Protein AF-A0A5D4I7R7-F1 (afdb_monomer_lite)

pLDDT: mean 93.32, std 7.96, range [60.97, 98.69]

Radius of gyration: 13.61 Å; chains: 1; bounding box: 26×28×43 Å

Secondary structure (DSSP, 8-state):
-----SS----SS-GGGGHHHHHHTT--TTTHHHHHHHHHHHTT-GGGHHHHHHHHHHHHHHHHHHHHHTT-SS--HHHHHHHHHHHT-

Foldseek 3Di:
DDDDDDPDPDDPDDPLLVLQVVCLVVHDLVCLVVSLVVSCVVVVNNVVSVVSLVNNVVNQVVQVVVVVVVPDPDGDPRSVSSNVVSVVD

Structure (mmCIF, N/CA/C/O backbone):
data_AF-A0A5D4I7R7-F1
#
_entry.id   AF-A0A5D4I7R7-F1
#
loop_
_atom_site.group_PDB
_atom_site.id
_atom_site.type_symbol
_atom_site.label_atom_id
_atom_site.label_alt_id
_atom_site.label_comp_id
_atom_site.label_asym_id
_atom_site.label_entity_id
_atom_site.label_seq_id
_atom_site.pdbx_PDB_ins_code
_atom_site.Cartn_x
_atom_site.Cartn_y
_atom_site.Cartn_z
_atom_site.occupancy
_atom_site.B_iso_or_equiv
_atom_site.auth_seq_id
_atom_site.auth_comp_id
_atom_site.auth_asym_id
_atom_site.auth_atom_id
_atom_site.pdbx_PDB_model_num
ATOM 1 N N . GLY A 1 1 ? -7.031 6.904 -28.158 1.00 74.50 1 GLY A N 1
ATOM 2 C CA . GLY A 1 1 ? -6.470 8.214 -27.786 1.00 74.50 1 GLY A CA 1
ATOM 3 C C . GLY A 1 1 ? -5.189 7.990 -27.016 1.00 74.50 1 GLY A C 1
ATOM 4 O O . GLY A 1 1 ? -4.965 6.867 -26.581 1.00 74.50 1 GLY A O 1
ATOM 5 N N . GLU A 1 2 ? -4.355 9.015 -26.891 1.00 89.12 2 GLU A N 1
ATOM 6 C CA . GLU A 1 2 ? -3.160 8.980 -26.042 1.00 89.12 2 GLU A CA 1
ATOM 7 C C . GLU A 1 2 ? -3.571 8.986 -24.560 1.00 89.12 2 GLU A C 1
ATOM 9 O O . GLU A 1 2 ? -4.503 9.697 -24.181 1.00 89.12 2 GLU A O 1
ATOM 14 N N . TRP A 1 3 ? -2.924 8.159 -23.738 1.00 84.25 3 TRP A N 1
ATOM 15 C CA . TRP A 1 3 ? -3.140 8.145 -22.291 1.00 84.25 3 TRP A CA 1
ATOM 16 C C . TRP A 1 3 ? -2.284 9.233 -21.645 1.00 84.25 3 TRP A C 1
ATOM 18 O O . TRP A 1 3 ? -1.072 9.261 -21.842 1.00 84.25 3 TRP A O 1
ATOM 28 N N . ILE A 1 4 ? -2.913 10.114 -20.866 1.00 87.44 4 ILE A N 1
ATOM 29 C CA . ILE A 1 4 ? -2.249 11.229 -20.183 1.00 87.44 4 ILE A CA 1
ATOM 30 C C . ILE A 1 4 ? -2.307 10.977 -18.678 1.00 87.44 4 ILE A C 1
ATOM 32 O O . ILE A 1 4 ? -3.383 10.747 -18.128 1.00 87.44 4 ILE A O 1
ATOM 36 N N . ALA A 1 5 ? -1.153 11.044 -18.012 1.00 82.62 5 ALA A N 1
ATOM 37 C CA . ALA A 1 5 ? -1.094 11.040 -16.557 1.00 82.62 5 ALA A CA 1
ATOM 38 C C . ALA A 1 5 ? -1.662 12.360 -16.019 1.00 82.62 5 ALA A C 1
ATOM 40 O O . ALA A 1 5 ? -1.186 13.440 -16.372 1.00 82.62 5 ALA A O 1
ATOM 41 N N . LEU A 1 6 ? -2.680 12.271 -15.167 1.00 82.81 6 LEU A N 1
ATOM 42 C CA . LEU A 1 6 ? -3.244 13.424 -14.477 1.00 82.81 6 LEU A CA 1
ATOM 43 C C . LEU A 1 6 ? -2.632 13.503 -13.083 1.00 82.81 6 LEU A C 1
ATOM 45 O O . LEU A 1 6 ? -2.570 12.495 -12.386 1.00 82.81 6 LEU A O 1
ATOM 49 N N . ASP A 1 7 ? -2.188 14.703 -12.706 1.00 81.44 7 ASP A N 1
ATOM 50 C CA . ASP A 1 7 ? -1.586 14.981 -11.398 1.00 81.44 7 ASP A CA 1
ATOM 51 C C . ASP A 1 7 ? -0.396 14.053 -11.057 1.00 81.44 7 ASP A C 1
ATOM 53 O O . ASP A 1 7 ? -0.407 13.359 -10.033 1.00 81.44 7 ASP A O 1
ATOM 57 N N . PRO A 1 8 ? 0.649 14.004 -11.916 1.00 73.12 8 PRO A N 1
ATOM 58 C CA . PRO A 1 8 ? 1.853 13.272 -11.572 1.00 73.12 8 PRO A CA 1
ATOM 59 C C . PRO A 1 8 ? 2.490 13.947 -10.357 1.00 73.12 8 PRO A C 1
ATOM 61 O O . PRO A 1 8 ? 2.924 15.099 -10.424 1.00 73.12 8 PRO A O 1
ATOM 64 N N . LYS A 1 9 ? 2.576 13.214 -9.248 1.00 67.50 9 LYS A N 1
ATOM 65 C CA . LYS A 1 9 ? 3.357 13.605 -8.074 1.00 67.50 9 LYS A CA 1
ATOM 66 C C . LYS A 1 9 ? 4.643 12.789 -8.066 1.00 67.50 9 LYS A C 1
ATOM 68 O O . LYS A 1 9 ? 4.701 11.785 -7.363 1.00 67.50 9 LYS A O 1
ATOM 73 N N . PRO A 1 10 ? 5.655 13.156 -8.877 1.00 60.97 10 PRO A N 1
ATOM 74 C CA . PRO A 1 10 ? 6.912 12.434 -8.883 1.00 60.97 10 PRO A CA 1
ATOM 75 C C . PRO A 1 10 ? 7.553 12.573 -7.506 1.00 60.97 10 PRO A C 1
ATOM 77 O O . PRO A 1 10 ? 8.066 13.630 -7.138 1.00 60.97 10 PRO A O 1
ATOM 80 N N . LEU A 1 11 ? 7.513 11.494 -6.735 1.00 66.38 11 LEU A N 1
ATOM 81 C CA . LEU A 1 11 ? 8.322 11.361 -5.544 1.00 66.38 11 LEU A CA 1
ATOM 82 C C . LEU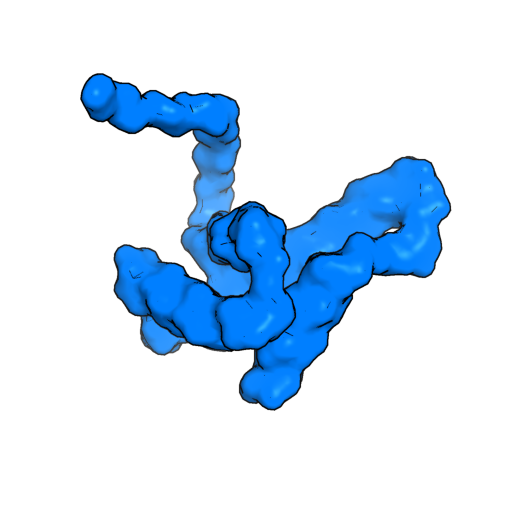 A 1 11 ? 9.695 10.853 -5.972 1.00 66.38 11 LEU A C 1
ATOM 84 O O . LEU A 1 11 ? 9.841 9.740 -6.473 1.00 66.38 11 LEU A O 1
ATOM 88 N N . ALA A 1 12 ? 10.726 11.670 -5.757 1.00 80.56 12 ALA A N 1
ATOM 89 C CA . ALA A 1 12 ? 12.071 11.132 -5.627 1.00 80.56 12 ALA A CA 1
ATOM 90 C C . ALA A 1 12 ? 12.067 10.250 -4.369 1.00 80.56 12 ALA A C 1
ATOM 92 O O . ALA A 1 12 ? 12.029 10.762 -3.251 1.00 80.56 12 ALA A O 1
ATOM 93 N N . GLY A 1 13 ? 12.011 8.933 -4.549 1.00 84.56 13 GLY A N 1
ATOM 94 C CA . GLY A 1 13 ? 11.768 8.014 -3.446 1.00 84.56 13 GLY A CA 1
ATOM 95 C C . GLY A 1 13 ? 11.797 6.552 -3.861 1.00 84.56 13 GLY A C 1
ATOM 96 O O . GLY A 1 13 ? 12.166 6.199 -4.980 1.00 84.56 1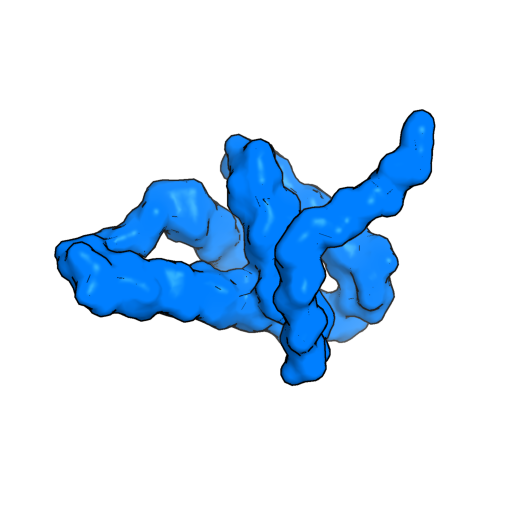3 GLY A O 1
ATOM 97 N N . ASP A 1 14 ? 11.439 5.698 -2.911 1.00 91.38 14 ASP A N 1
ATOM 98 C CA . ASP A 1 14 ? 11.380 4.262 -3.126 1.00 91.38 14 ASP A CA 1
ATOM 99 C C . ASP A 1 14 ? 10.187 3.884 -4.019 1.00 91.38 14 ASP A C 1
ATOM 101 O O . ASP A 1 14 ? 9.059 4.248 -3.677 1.00 91.38 14 ASP A O 1
ATOM 105 N N . PRO A 1 15 ? 10.377 3.118 -5.109 1.00 90.19 15 PRO A N 1
ATOM 106 C CA . PRO A 1 15 ? 9.268 2.680 -5.959 1.00 90.19 15 PRO A CA 1
ATOM 107 C C . PRO A 1 15 ? 8.195 1.881 -5.207 1.00 90.19 15 PRO A C 1
ATOM 109 O O . PRO A 1 15 ? 7.030 1.899 -5.597 1.00 90.19 15 PRO A O 1
ATOM 112 N N . GLY A 1 16 ? 8.558 1.216 -4.102 1.00 92.62 16 GLY A N 1
ATOM 113 C CA . GLY A 1 16 ? 7.611 0.498 -3.250 1.00 92.62 16 GLY A CA 1
ATOM 114 C C . GLY A 1 16 ? 6.532 1.393 -2.627 1.00 92.62 16 GLY A C 1
ATOM 115 O O . GLY A 1 16 ? 5.476 0.897 -2.241 1.00 92.62 16 GLY A O 1
ATOM 116 N N . PHE A 1 17 ? 6.768 2.705 -2.540 1.00 90.56 17 PHE A N 1
ATOM 117 C CA . PHE A 1 17 ? 5.817 3.671 -1.989 1.00 90.56 17 PHE A CA 1
ATOM 118 C C . PHE A 1 17 ? 4.588 3.876 -2.891 1.00 90.56 17 PHE A C 1
ATOM 120 O O . PHE A 1 17 ? 3.486 4.117 -2.396 1.00 90.56 17 PHE A O 1
ATOM 127 N N . GLU A 1 18 ? 4.757 3.708 -4.206 1.00 88.75 18 GLU A N 1
ATOM 128 C CA . GLU A 1 18 ? 3.706 3.899 -5.218 1.00 88.75 18 GLU A CA 1
ATOM 129 C C . GLU A 1 18 ? 2.828 2.652 -5.429 1.00 88.75 18 GLU A C 1
ATOM 131 O O . GLU A 1 18 ? 1.881 2.670 -6.214 1.0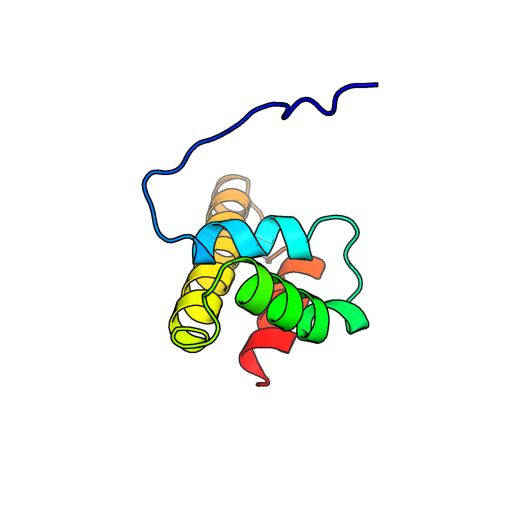0 88.75 18 GLU A O 1
ATOM 136 N N . LEU A 1 19 ? 3.101 1.558 -4.710 1.00 94.81 19 LEU A N 1
ATOM 137 C CA . LEU A 1 19 ? 2.319 0.325 -4.814 1.00 94.81 19 LEU A CA 1
ATOM 138 C C . LEU A 1 19 ? 0.935 0.456 -4.180 1.00 94.81 19 LEU A C 1
ATOM 140 O O . LEU A 1 19 ? -0.045 -0.054 -4.716 1.00 94.81 19 LEU A O 1
ATOM 144 N N . PHE A 1 20 ? 0.844 1.149 -3.044 1.00 96.62 20 PHE A N 1
ATOM 145 C CA . PHE A 1 20 ? -0.398 1.247 -2.281 1.00 96.62 20 PHE A CA 1
ATOM 146 C C . PHE A 1 20 ? -1.562 1.864 -3.085 1.00 96.62 20 PHE A C 1
ATOM 148 O O . PHE A 1 20 ? -2.621 1.239 -3.123 1.00 96.62 20 PHE A O 1
ATOM 155 N N . PRO A 1 21 ? -1.412 3.012 -3.784 1.00 93.25 21 PRO A N 1
ATOM 156 C CA . PRO A 1 21 ? -2.500 3.566 -4.595 1.00 93.25 21 PRO A CA 1
ATOM 157 C C . PRO A 1 21 ? -3.002 2.603 -5.678 1.00 93.25 21 PRO A C 1
ATOM 159 O O . PRO A 1 21 ? -4.187 2.593 -5.999 1.00 93.25 21 PRO A O 1
ATOM 162 N N . ALA A 1 22 ? -2.121 1.765 -6.232 1.00 93.94 22 ALA A N 1
ATOM 163 C CA . ALA A 1 22 ? -2.497 0.747 -7.208 1.00 93.94 22 ALA A CA 1
ATOM 164 C C . ALA A 1 22 ? -3.218 -0.463 -6.588 1.00 93.94 22 ALA A C 1
ATOM 166 O O . ALA A 1 22 ? -3.811 -1.234 -7.335 1.00 93.94 22 ALA A O 1
ATOM 167 N N . LEU A 1 23 ? -3.187 -0.640 -5.263 1.00 97.56 23 LEU A N 1
ATOM 168 C CA . LEU A 1 23 ? -3.981 -1.640 -4.535 1.00 97.56 23 LEU A CA 1
ATOM 169 C C . LEU A 1 23 ? -5.321 -1.068 -4.050 1.00 97.56 23 LEU A C 1
ATOM 171 O O . LEU A 1 23 ? -6.321 -1.777 -4.063 1.00 97.56 23 LEU A O 1
ATOM 175 N N . ASP A 1 24 ? -5.331 0.202 -3.641 1.00 97.56 24 ASP A N 1
ATOM 176 C CA . ASP A 1 24 ? -6.512 0.914 -3.134 1.00 97.56 24 ASP A CA 1
ATOM 177 C C . ASP A 1 24 ? -7.492 1.291 -4.260 1.00 97.56 24 ASP A C 1
ATOM 179 O O . ASP A 1 24 ? -8.711 1.210 -4.117 1.00 97.56 24 ASP A O 1
ATOM 183 N N . ASN A 1 25 ? -6.972 1.649 -5.440 1.00 94.31 25 ASN A N 1
ATOM 184 C CA . ASN A 1 25 ? -7.815 1.913 -6.602 1.00 94.31 25 ASN A CA 1
ATOM 185 C C . ASN A 1 25 ? -8.557 0.647 -7.042 1.00 94.31 25 ASN A C 1
ATOM 187 O O . ASN A 1 25 ? -7.928 -0.353 -7.398 1.00 94.31 25 ASN A O 1
ATOM 191 N N . LEU A 1 26 ? -9.892 0.731 -7.103 1.00 95.44 26 LEU A N 1
ATOM 192 C CA . LEU A 1 26 ? -10.765 -0.415 -7.390 1.00 95.44 26 LEU A CA 1
ATOM 193 C C . LEU A 1 26 ? -10.465 -1.576 -6.433 1.00 95.44 26 LEU A C 1
ATOM 195 O O . LEU A 1 26 ? -10.182 -2.692 -6.869 1.00 95.44 26 LEU A O 1
ATOM 199 N N . PHE A 1 27 ? -10.426 -1.261 -5.140 1.00 98.12 27 PHE A N 1
ATOM 200 C CA . PHE A 1 27 ? -10.097 -2.210 -4.093 1.00 98.12 27 PHE A CA 1
ATOM 201 C C . PHE A 1 27 ? -10.991 -3.462 -4.130 1.00 98.12 27 PHE A C 1
ATOM 203 O O . PHE A 1 27 ? -12.219 -3.373 -4.162 1.00 98.12 27 PHE A O 1
ATOM 210 N N . ASP A 1 28 ? -10.336 -4.621 -4.058 1.00 98.19 28 ASP A N 1
ATOM 211 C CA . ASP A 1 28 ? -10.920 -5.928 -3.768 1.00 98.19 28 ASP A CA 1
ATOM 212 C C . ASP A 1 28 ? -9.939 -6.691 -2.861 1.00 98.19 28 ASP A C 1
ATOM 214 O O . ASP A 1 28 ? -8.751 -6.848 -3.171 1.00 98.19 28 ASP A O 1
ATOM 218 N N . ALA A 1 29 ? -10.435 -7.154 -1.712 1.00 98.06 29 ALA A N 1
ATOM 219 C CA . ALA A 1 29 ? -9.635 -7.820 -0.691 1.00 98.06 29 ALA A CA 1
ATOM 220 C C . ALA A 1 29 ? -8.950 -9.095 -1.208 1.00 98.06 29 ALA A C 1
ATOM 222 O O . ALA A 1 29 ? -7.827 -9.407 -0.795 1.00 98.06 29 ALA A O 1
ATOM 223 N N . ASP A 1 30 ? -9.599 -9.825 -2.116 1.00 98.19 30 ASP A N 1
ATOM 224 C CA . ASP A 1 30 ? -9.061 -11.066 -2.675 1.00 98.19 30 ASP A CA 1
ATOM 225 C C . ASP A 1 30 ? -8.007 -10.809 -3.753 1.00 98.19 30 ASP A C 1
ATOM 227 O O . ASP A 1 30 ? -7.218 -11.701 -4.083 1.00 98.19 30 ASP A O 1
ATOM 231 N N . GLU A 1 31 ? -7.900 -9.563 -4.218 1.00 98.06 31 GLU A N 1
ATOM 232 C CA . GLU A 1 31 ? -6.915 -9.172 -5.212 1.00 98.06 31 GLU A CA 1
ATOM 233 C C . GLU A 1 31 ? -5.616 -8.600 -4.650 1.00 98.06 31 GLU A C 1
ATOM 235 O O . GLU A 1 31 ? -4.591 -8.640 -5.333 1.00 98.06 31 GLU A O 1
ATOM 240 N N . VAL A 1 32 ? -5.615 -8.122 -3.401 1.00 98.19 32 VAL A N 1
ATOM 241 C CA . VAL A 1 32 ? -4.466 -7.433 -2.776 1.00 98.19 32 VAL A CA 1
ATOM 242 C C . VAL A 1 32 ? -3.153 -8.198 -2.965 1.00 98.19 32 VAL A C 1
ATOM 244 O O . VAL A 1 32 ? -2.129 -7.642 -3.353 1.00 98.19 32 VAL A O 1
ATOM 247 N N . VAL A 1 33 ? -3.197 -9.497 -2.685 1.00 97.69 33 VAL A N 1
ATOM 248 C CA . VAL A 1 33 ? -2.050 -10.408 -2.640 1.00 97.69 33 VAL A CA 1
ATOM 249 C C . VAL A 1 33 ? -1.452 -10.621 -4.031 1.00 97.69 33 VAL A C 1
ATOM 251 O O . VAL A 1 33 ? -0.241 -10.477 -4.201 1.00 97.69 33 VAL A O 1
ATOM 254 N N . TRP A 1 34 ? -2.281 -10.933 -5.031 1.00 97.69 34 TRP A N 1
ATOM 255 C CA . TRP A 1 34 ? -1.780 -11.190 -6.382 1.00 97.69 34 TRP A CA 1
ATOM 256 C C . TRP A 1 34 ? -1.443 -9.892 -7.123 1.00 97.69 34 TRP A C 1
ATOM 258 O O . TRP A 1 34 ? -0.460 -9.866 -7.861 1.00 97.69 34 TRP A O 1
ATOM 268 N N . ARG A 1 35 ? -2.187 -8.798 -6.896 1.00 97.81 35 ARG A N 1
ATOM 269 C CA . ARG A 1 35 ? -1.871 -7.479 -7.471 1.00 97.81 35 ARG A CA 1
ATOM 270 C C . ARG A 1 35 ? -0.550 -6.957 -6.939 1.00 97.81 35 ARG A C 1
ATOM 272 O O . ARG A 1 35 ? 0.249 -6.454 -7.720 1.00 97.81 35 ARG A O 1
ATOM 279 N N . PHE A 1 36 ? -0.279 -7.123 -5.645 1.00 97.75 36 PHE A N 1
ATOM 280 C CA . PHE A 1 36 ? 1.020 -6.775 -5.077 1.00 97.75 36 PHE A CA 1
ATOM 281 C C . PHE A 1 36 ? 2.154 -7.564 -5.746 1.00 97.75 36 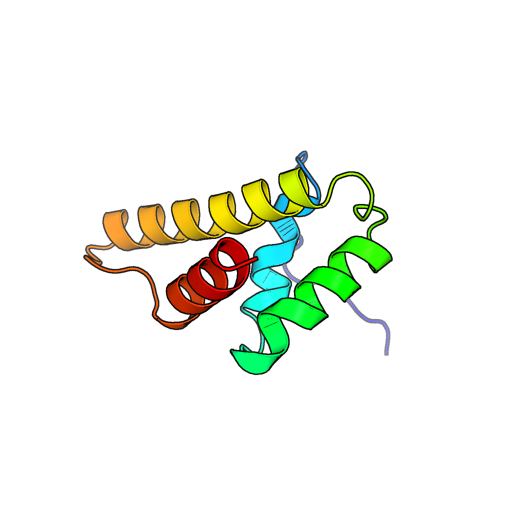PHE A C 1
ATOM 283 O O . PHE A 1 36 ? 3.147 -6.968 -6.162 1.00 97.75 36 PHE A O 1
ATOM 290 N N . ASP A 1 37 ? 1.996 -8.879 -5.925 1.00 96.69 37 ASP A N 1
ATOM 291 C CA . ASP A 1 37 ? 3.000 -9.688 -6.623 1.00 96.69 37 ASP A CA 1
ATOM 292 C C . ASP A 1 37 ? 3.219 -9.215 -8.062 1.00 96.69 37 ASP A C 1
ATOM 294 O O . ASP A 1 37 ? 4.366 -8.972 -8.442 1.00 96.69 37 ASP A O 1
ATOM 298 N N . ALA A 1 38 ? 2.139 -9.005 -8.817 1.00 97.25 38 ALA A N 1
ATOM 299 C CA . ALA A 1 38 ? 2.196 -8.538 -10.198 1.00 97.25 38 ALA A CA 1
ATOM 300 C C . ALA A 1 38 ? 2.863 -7.159 -10.323 1.00 97.25 38 ALA A C 1
ATOM 302 O O . ALA A 1 38 ? 3.675 -6.940 -11.218 1.00 97.25 38 ALA A O 1
ATOM 303 N N . LEU A 1 39 ? 2.567 -6.231 -9.408 1.00 96.38 39 LEU A N 1
ATOM 304 C CA . LEU A 1 39 ? 3.194 -4.910 -9.388 1.00 96.38 39 LEU A CA 1
ATOM 305 C C . LEU A 1 39 ? 4.683 -4.995 -9.038 1.00 96.38 39 LEU A C 1
ATOM 307 O O . LEU A 1 39 ? 5.494 -4.323 -9.671 1.00 96.38 39 LEU A O 1
ATOM 311 N N . THR A 1 40 ? 5.061 -5.827 -8.059 1.00 96.69 40 THR A N 1
ATOM 312 C CA . THR A 1 40 ? 6.483 -6.010 -7.728 1.00 96.69 40 THR A CA 1
ATOM 313 C C . THR A 1 40 ? 7.266 -6.620 -8.885 1.00 96.69 40 THR A C 1
ATOM 315 O O . THR A 1 40 ? 8.388 -6.195 -9.118 1.00 96.69 40 THR A O 1
ATOM 318 N N . GLU A 1 41 ? 6.678 -7.543 -9.648 1.00 96.50 41 GLU A N 1
ATOM 319 C CA . GLU A 1 41 ? 7.289 -8.085 -10.867 1.00 96.50 41 GLU A CA 1
ATOM 320 C C . GLU A 1 41 ? 7.404 -7.020 -11.968 1.00 96.50 41 GLU A C 1
ATOM 322 O O . GLU A 1 41 ? 8.482 -6.811 -12.522 1.00 96.50 41 GLU A O 1
ATOM 327 N N . ALA A 1 42 ? 6.322 -6.289 -12.249 1.00 94.88 42 ALA A N 1
ATOM 328 C CA . ALA A 1 42 ? 6.301 -5.268 -13.297 1.00 94.88 42 ALA A CA 1
ATOM 329 C C . ALA A 1 42 ? 7.303 -4.124 -13.051 1.00 94.88 42 ALA A C 1
ATOM 331 O O . ALA A 1 42 ? 7.784 -3.507 -14.002 1.00 94.88 42 ALA A O 1
ATOM 332 N N . LEU A 1 43 ? 7.616 -3.841 -11.783 1.00 91.75 43 LEU A N 1
ATOM 333 C CA . LEU A 1 43 ? 8.549 -2.791 -11.371 1.00 91.75 43 LEU A CA 1
ATOM 334 C C . LEU A 1 43 ? 9.970 -3.302 -11.072 1.00 91.75 43 LEU A C 1
ATOM 336 O O . LEU A 1 43 ? 10.820 -2.502 -10.681 1.00 91.75 43 LEU A O 1
ATOM 340 N N . GLY A 1 44 ? 10.250 -4.601 -11.242 1.00 95.12 44 GLY A N 1
ATOM 341 C CA . GLY A 1 44 ? 11.575 -5.174 -10.967 1.00 95.12 44 GLY A CA 1
ATOM 342 C C . GLY A 1 44 ? 11.953 -5.192 -9.476 1.00 95.12 44 GLY A C 1
ATOM 343 O O . GLY A 1 44 ? 13.125 -5.051 -9.123 1.00 95.12 44 GLY A O 1
ATOM 344 N N . LEU A 1 45 ? 10.960 -5.284 -8.587 1.00 95.25 45 LEU A N 1
ATOM 345 C CA . LEU A 1 45 ? 11.099 -5.260 -7.126 1.00 95.25 45 LEU A CA 1
ATOM 346 C C . LEU A 1 45 ? 11.036 -6.660 -6.496 1.00 95.25 45 LEU A C 1
ATOM 348 O O . LEU A 1 45 ? 11.010 -6.788 -5.274 1.00 95.25 45 LEU A O 1
ATOM 352 N N . GLU A 1 46 ? 11.007 -7.730 -7.288 1.00 91.25 46 GLU A N 1
ATOM 353 C CA . GLU A 1 46 ? 10.851 -9.107 -6.812 1.00 91.25 46 GLU A CA 1
ATOM 354 C C . GLU A 1 46 ? 11.969 -9.551 -5.857 1.00 91.25 46 GLU A C 1
ATOM 356 O O . GLU A 1 46 ? 11.733 -10.350 -4.949 1.00 91.25 46 GLU A O 1
ATOM 361 N N . ARG A 1 47 ? 13.180 -9.000 -6.020 1.00 92.44 47 ARG A N 1
ATOM 362 C CA . ARG A 1 47 ? 14.327 -9.241 -5.127 1.00 92.44 47 ARG A CA 1
ATOM 363 C C . ARG A 1 47 ? 14.259 -8.445 -3.821 1.00 92.44 47 ARG A C 1
ATOM 365 O O . ARG A 1 47 ? 14.857 -8.867 -2.839 1.00 92.44 47 ARG A O 1
ATOM 372 N N . ASP A 1 48 ? 13.485 -7.362 -3.809 1.00 94.88 48 ASP A N 1
ATOM 373 C CA . ASP A 1 48 ? 13.315 -6.421 -2.698 1.00 94.88 48 ASP A CA 1
ATOM 374 C C . ASP A 1 48 ? 11.869 -6.439 -2.162 1.00 94.88 48 ASP A C 1
ATOM 376 O O . ASP A 1 48 ? 11.375 -5.453 -1.612 1.00 94.88 48 ASP A O 1
ATOM 380 N N . ARG A 1 49 ? 11.161 -7.567 -2.301 1.00 93.56 49 ARG A N 1
ATOM 381 C CA . ARG A 1 49 ? 9.721 -7.668 -2.001 1.00 93.56 49 ARG A CA 1
ATOM 382 C C . ARG A 1 49 ? 9.370 -7.300 -0.555 1.00 93.56 49 ARG A C 1
ATOM 384 O O . ARG A 1 49 ? 8.338 -6.684 -0.308 1.00 93.56 49 ARG A O 1
ATOM 391 N N . GLU A 1 50 ? 10.252 -7.608 0.390 1.00 95.56 50 GLU A N 1
ATOM 392 C CA . GLU A 1 50 ? 10.117 -7.208 1.797 1.00 95.56 50 GLU A CA 1
ATOM 393 C C . GLU A 1 50 ? 10.171 -5.685 1.980 1.00 95.56 50 GLU A C 1
ATOM 395 O O . GLU A 1 50 ? 9.369 -5.105 2.712 1.00 95.56 50 GLU A O 1
ATOM 400 N N . ARG A 1 51 ? 11.072 -5.015 1.257 1.00 96.62 51 ARG A N 1
ATOM 401 C CA . ARG A 1 51 ? 11.192 -3.553 1.247 1.00 96.62 51 ARG A CA 1
ATOM 402 C C . ARG A 1 51 ? 10.000 -2.910 0.535 1.00 96.62 51 ARG A C 1
ATOM 404 O O . ARG A 1 51 ? 9.445 -1.943 1.050 1.00 96.62 51 ARG A O 1
ATOM 411 N N . ALA A 1 52 ? 9.548 -3.482 -0.580 1.00 96.88 52 ALA A N 1
ATOM 412 C CA . ALA A 1 52 ? 8.330 -3.053 -1.268 1.00 96.88 52 ALA A CA 1
ATOM 413 C C . ALA A 1 52 ? 7.094 -3.153 -0.354 1.00 96.88 52 ALA A C 1
ATOM 415 O O . ALA A 1 52 ? 6.293 -2.218 -0.273 1.00 96.88 52 ALA A O 1
ATOM 416 N N . ARG A 1 53 ? 6.978 -4.249 0.409 1.00 97.56 53 ARG A N 1
ATOM 417 C CA . ARG A 1 53 ? 5.928 -4.432 1.418 1.00 97.56 53 ARG A CA 1
ATOM 418 C C . ARG A 1 53 ? 6.023 -3.377 2.516 1.00 97.56 53 ARG A C 1
ATOM 420 O O . ARG A 1 53 ? 5.013 -2.761 2.848 1.00 97.56 53 ARG A O 1
ATOM 427 N N . ALA A 1 54 ? 7.220 -3.140 3.051 1.00 97.88 54 ALA A N 1
ATOM 428 C CA . ALA A 1 54 ? 7.443 -2.137 4.088 1.00 97.88 54 ALA A CA 1
ATOM 429 C C . ALA A 1 54 ? 7.017 -0.733 3.631 1.00 97.88 54 ALA A C 1
ATOM 431 O O . ALA A 1 54 ? 6.326 -0.038 4.372 1.00 97.88 54 ALA A O 1
ATOM 432 N N . TRP A 1 55 ? 7.343 -0.336 2.399 1.00 97.31 55 TRP A N 1
ATOM 433 C CA . TRP A 1 55 ? 6.920 0.958 1.856 1.00 97.31 55 TRP A CA 1
ATOM 434 C C . TRP A 1 55 ? 5.424 1.043 1.556 1.00 97.31 55 TRP A C 1
ATOM 436 O O . TRP A 1 55 ? 4.819 2.084 1.814 1.00 97.31 55 TRP A O 1
ATOM 446 N N . THR A 1 56 ? 4.805 -0.055 1.120 1.00 97.00 56 THR A N 1
ATOM 447 C CA . THR A 1 56 ? 3.344 -0.133 0.956 1.00 97.00 56 THR A CA 1
ATOM 448 C C . THR A 1 56 ? 2.634 0.081 2.299 1.00 97.00 56 THR A C 1
ATOM 450 O O . THR A 1 56 ? 1.697 0.872 2.395 1.00 97.00 56 THR A O 1
ATOM 453 N N . LEU A 1 57 ? 3.123 -0.556 3.370 1.00 98.12 57 LEU A N 1
ATOM 454 C CA . LEU A 1 57 ? 2.623 -0.349 4.736 1.00 98.12 57 LEU A CA 1
ATOM 455 C C . LEU A 1 57 ? 2.949 1.055 5.270 1.00 98.12 57 LEU A C 1
ATOM 457 O O . LEU A 1 57 ? 2.147 1.641 5.994 1.00 98.12 57 LEU A O 1
ATOM 461 N N . GLY A 1 58 ? 4.089 1.629 4.878 1.00 97.00 58 GLY A N 1
ATOM 462 C CA . GLY A 1 58 ? 4.432 3.022 5.160 1.00 97.00 58 GLY A CA 1
ATOM 463 C C . GLY A 1 58 ? 3.403 4.002 4.589 1.00 97.00 58 GLY A C 1
ATOM 464 O O . GLY A 1 58 ? 3.030 4.959 5.266 1.00 97.00 58 GLY A O 1
ATOM 465 N N . ARG A 1 59 ? 2.873 3.731 3.390 1.00 96.12 59 ARG A N 1
ATOM 466 C CA . ARG A 1 59 ? 1.791 4.530 2.797 1.00 96.12 59 ARG A CA 1
ATOM 467 C C . ARG A 1 59 ? 0.466 4.370 3.550 1.00 96.12 59 ARG A C 1
ATOM 469 O O . ARG A 1 59 ? -0.211 5.371 3.765 1.00 96.12 59 ARG A O 1
ATOM 476 N N . VAL A 1 60 ? 0.139 3.164 4.034 1.00 97.75 60 VAL A N 1
ATOM 477 C CA . VAL A 1 60 ? -1.015 2.949 4.937 1.00 97.75 60 VAL A CA 1
ATOM 478 C C . VAL A 1 60 ? -0.878 3.796 6.204 1.00 97.75 60 VAL A C 1
ATOM 480 O O . VAL A 1 60 ? -1.825 4.476 6.595 1.00 97.75 60 VAL A O 1
ATOM 483 N N . LEU A 1 61 ? 0.304 3.792 6.832 1.00 97.56 61 LEU A N 1
ATOM 484 C CA . LEU A 1 61 ? 0.572 4.607 8.018 1.00 97.56 61 LEU A CA 1
ATOM 485 C C . LEU A 1 61 ? 0.408 6.100 7.720 1.00 97.56 61 LEU A C 1
ATOM 487 O O . LEU A 1 61 ? -0.250 6.798 8.484 1.00 97.56 61 LEU A O 1
ATOM 491 N N . GLN A 1 62 ? 0.972 6.587 6.615 1.00 96.12 62 GLN A N 1
ATOM 492 C CA . GLN A 1 62 ? 0.848 7.990 6.224 1.00 96.12 62 GLN A CA 1
ATOM 493 C C . GLN A 1 62 ? -0.612 8.403 6.009 1.00 96.12 62 GLN A C 1
ATOM 495 O O . GLN A 1 62 ? -1.020 9.444 6.513 1.00 96.12 62 GLN A O 1
ATOM 500 N N . ASN A 1 63 ? -1.404 7.587 5.308 1.00 96.00 63 ASN A N 1
ATOM 501 C CA . ASN A 1 63 ? -2.829 7.861 5.120 1.00 96.00 63 ASN A CA 1
ATOM 502 C C . ASN A 1 63 ? -3.572 7.883 6.462 1.00 96.00 63 ASN A C 1
ATOM 504 O O . ASN A 1 63 ? -4.433 8.729 6.679 1.00 96.00 63 ASN A O 1
ATOM 508 N N . GLY A 1 64 ? -3.201 6.991 7.385 1.00 97.75 64 GLY A N 1
ATOM 509 C CA . GLY A 1 64 ? -3.713 7.002 8.752 1.00 97.75 64 GLY A CA 1
ATOM 510 C C . GLY A 1 64 ? -3.357 8.272 9.526 1.00 97.75 64 GLY A C 1
ATOM 511 O O . GLY A 1 64 ? -4.201 8.788 10.250 1.00 97.75 64 GLY A O 1
ATOM 512 N N . LEU A 1 65 ? -2.137 8.794 9.365 1.00 98.00 65 LEU A N 1
ATOM 513 C CA . LEU A 1 65 ? -1.718 10.055 9.985 1.00 98.00 65 LEU A CA 1
ATOM 514 C C . LEU A 1 65 ? -2.512 11.244 9.439 1.00 98.00 65 LEU A C 1
ATOM 516 O O . LEU A 1 65 ? -2.968 12.060 10.231 1.00 98.00 65 LEU A O 1
ATOM 520 N N . TRP A 1 66 ? -2.743 11.306 8.126 1.00 96.88 66 TRP A N 1
ATOM 521 C CA . TRP A 1 66 ? -3.607 12.331 7.532 1.00 96.88 66 TRP A CA 1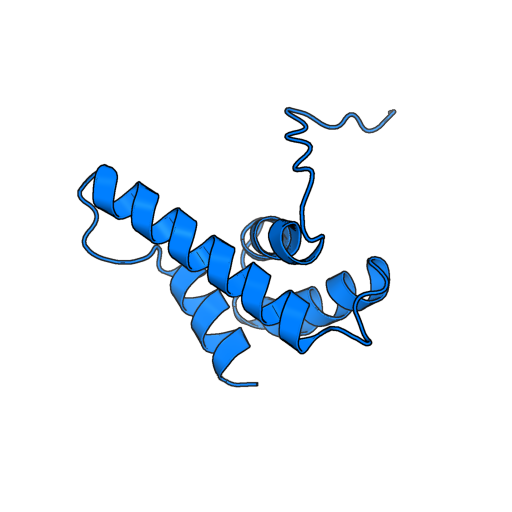
ATOM 522 C C . TRP A 1 66 ? -5.044 12.234 8.042 1.00 96.88 66 TRP A C 1
ATOM 524 O O . TRP A 1 66 ? -5.606 13.235 8.470 1.00 96.88 66 TRP A O 1
ATOM 534 N N . GLY A 1 67 ? -5.609 11.024 8.098 1.00 97.38 67 GLY A N 1
ATOM 535 C CA . GLY A 1 67 ? -6.927 10.820 8.698 1.00 97.38 67 GLY A CA 1
ATOM 536 C C . GLY A 1 67 ? -6.972 11.285 10.156 1.00 97.38 67 GLY A C 1
ATOM 537 O O . GLY A 1 67 ? -7.913 11.959 10.561 1.00 97.38 67 GLY A O 1
ATOM 538 N N . ALA A 1 68 ? -5.936 10.993 10.947 1.00 97.69 68 ALA A N 1
ATOM 539 C CA . ALA A 1 68 ? -5.857 11.438 12.337 1.00 97.69 68 ALA A CA 1
ATOM 540 C C . ALA A 1 68 ? -5.763 12.969 12.471 1.00 97.69 68 ALA A C 1
ATOM 542 O O . ALA A 1 68 ? -6.382 13.536 13.372 1.00 97.69 68 ALA A O 1
ATOM 543 N N . GLU A 1 69 ? -5.035 13.644 11.575 1.00 97.81 69 GLU A N 1
ATOM 544 C CA . GLU A 1 69 ? -5.010 15.113 11.483 1.00 97.81 69 GLU A CA 1
ATOM 545 C C . GLU A 1 69 ? -6.400 15.693 11.154 1.00 97.81 69 GLU A C 1
ATOM 547 O O . GLU A 1 69 ? -6.732 16.788 11.610 1.00 97.81 69 GLU A O 1
ATOM 552 N N . GLU A 1 70 ? -7.237 14.935 10.441 1.00 96.69 70 GLU A N 1
ATOM 553 C CA . GLU A 1 70 ? -8.635 15.261 10.121 1.00 96.69 70 GLU A CA 1
ATOM 554 C C . GLU A 1 70 ? -9.647 14.803 11.196 1.00 96.69 70 GLU A C 1
ATOM 556 O O . GLU A 1 70 ? -10.835 15.117 11.108 1.00 96.69 70 GLU A O 1
ATOM 561 N N . GLY A 1 71 ? -9.188 14.127 12.258 1.00 97.62 71 GLY A N 1
ATOM 562 C CA . GLY A 1 71 ? -10.007 13.686 13.394 1.00 97.62 71 GLY A CA 1
ATOM 563 C C . GLY A 1 71 ? -10.484 12.231 13.339 1.00 97.62 71 GLY A C 1
ATOM 564 O O . GLY A 1 71 ? -11.227 11.800 14.226 1.00 97.62 71 GLY A O 1
ATOM 565 N N . GLU A 1 72 ? -10.048 11.453 12.349 1.00 97.44 72 GLU A N 1
ATOM 566 C CA . GLU A 1 72 ? -10.341 10.025 12.270 1.00 97.44 72 GLU A CA 1
ATOM 567 C C . GLU A 1 72 ? -9.606 9.241 13.361 1.00 97.44 72 GLU A C 1
ATOM 569 O O . GLU A 1 72 ? -8.424 9.436 13.642 1.00 97.44 72 GLU A O 1
ATOM 574 N N . VAL A 1 73 ? -10.314 8.291 13.972 1.00 96.56 73 VAL A N 1
ATOM 575 C CA . VAL A 1 73 ? -9.772 7.439 15.050 1.00 96.56 73 VAL A CA 1
ATOM 576 C C . VAL A 1 73 ? -9.484 6.011 14.588 1.00 96.56 73 VAL A C 1
ATOM 578 O O . VAL A 1 73 ? -9.114 5.151 15.391 1.00 96.56 73 VAL A O 1
ATOM 581 N N . ARG A 1 74 ? -9.694 5.727 13.298 1.00 96.25 74 ARG A N 1
ATOM 582 C CA . ARG A 1 74 ? -9.461 4.424 12.663 1.00 96.25 74 ARG A CA 1
ATOM 583 C C . ARG A 1 74 ? -8.891 4.624 11.265 1.00 96.25 74 ARG A C 1
ATOM 585 O O . ARG A 1 74 ? -9.186 5.613 10.608 1.00 96.25 74 ARG A O 1
ATOM 592 N N . LEU A 1 75 ? -8.123 3.640 10.802 1.00 97.38 75 LEU A N 1
ATOM 593 C CA . LEU A 1 75 ? -7.768 3.542 9.388 1.00 97.38 75 LEU A CA 1
ATOM 594 C C . LEU A 1 75 ? -9.027 3.296 8.550 1.00 97.38 75 LEU A C 1
ATOM 596 O O . LEU A 1 75 ? -9.955 2.625 9.016 1.00 97.38 75 LEU A O 1
ATOM 600 N N . ALA A 1 76 ? -9.015 3.762 7.300 1.00 97.31 76 ALA A N 1
ATOM 601 C CA . ALA A 1 76 ? -10.023 3.370 6.325 1.00 97.31 76 ALA A CA 1
ATOM 602 C C . ALA A 1 76 ? -10.093 1.827 6.237 1.00 97.31 76 ALA A C 1
ATOM 604 O O . ALA A 1 76 ? -9.038 1.176 6.242 1.00 97.31 76 ALA A O 1
ATOM 605 N N . PRO A 1 77 ? -11.296 1.219 6.182 1.00 97.94 77 PRO A N 1
ATOM 606 C CA . PRO A 1 77 ? -11.449 -0.238 6.201 1.00 97.94 77 PRO A CA 1
ATOM 607 C C . PRO A 1 77 ? -10.616 -0.959 5.135 1.00 97.94 77 PRO A C 1
ATOM 609 O O . PRO A 1 77 ? -9.966 -1.961 5.443 1.00 97.94 77 PRO A O 1
ATOM 612 N N . ASP A 1 78 ? -10.569 -0.399 3.928 1.00 98.38 78 ASP A N 1
ATOM 613 C CA . ASP A 1 78 ? -9.843 -0.956 2.785 1.00 98.38 78 ASP A CA 1
ATOM 614 C C . ASP A 1 78 ? -8.326 -0.900 3.019 1.00 98.38 78 ASP A C 1
ATOM 616 O O . ASP A 1 78 ? -7.615 -1.886 2.831 1.00 98.38 78 ASP A O 1
ATOM 620 N N . HIS A 1 79 ? -7.823 0.207 3.580 1.00 98.38 79 HIS A N 1
ATOM 621 C CA . HIS A 1 79 ? -6.403 0.374 3.921 1.00 98.38 79 HIS A CA 1
ATOM 622 C C . HIS A 1 79 ? -5.980 -0.611 5.018 1.00 98.38 79 HIS A C 1
ATOM 624 O O . HIS A 1 79 ? -4.897 -1.200 4.961 1.00 98.38 79 HIS A O 1
ATOM 630 N N . ALA A 1 80 ? -6.854 -0.829 6.005 1.00 98.38 80 ALA A N 1
ATOM 631 C CA . ALA A 1 80 ? -6.642 -1.816 7.057 1.00 98.38 80 ALA A CA 1
ATOM 632 C C . ALA A 1 80 ? -6.677 -3.258 6.522 1.00 98.38 80 ALA A C 1
ATOM 634 O O . ALA A 1 80 ? -5.939 -4.114 7.012 1.00 98.38 80 ALA A O 1
ATOM 635 N N . GLU A 1 81 ? -7.524 -3.561 5.536 1.00 98.69 81 GLU A N 1
ATOM 636 C CA . GLU A 1 81 ? -7.550 -4.873 4.883 1.00 98.69 81 GLU A CA 1
ATOM 637 C C . GLU A 1 81 ? -6.300 -5.109 4.028 1.00 98.69 81 GLU A C 1
ATOM 639 O O . GLU A 1 81 ? -5.683 -6.167 4.159 1.00 98.69 81 GLU A O 1
ATOM 644 N N . ILE A 1 82 ? -5.846 -4.111 3.260 1.00 98.56 82 ILE A N 1
ATOM 645 C CA . ILE A 1 82 ? -4.568 -4.168 2.531 1.00 98.56 82 ILE A CA 1
ATOM 646 C C . ILE A 1 82 ? -3.423 -4.492 3.498 1.00 98.56 82 ILE A C 1
ATOM 648 O O . ILE A 1 82 ? -2.660 -5.434 3.272 1.00 98.56 82 ILE A O 1
ATOM 652 N N . ALA A 1 83 ? -3.333 -3.765 4.616 1.00 98.44 83 ALA A N 1
ATOM 653 C CA . ALA A 1 83 ? -2.304 -4.008 5.621 1.00 98.44 83 ALA A CA 1
ATOM 654 C C . ALA A 1 83 ? -2.386 -5.422 6.213 1.00 98.44 83 ALA A C 1
ATOM 656 O O . ALA A 1 83 ? -1.364 -6.100 6.315 1.00 98.44 83 ALA A O 1
ATOM 657 N N . ARG A 1 84 ? -3.587 -5.902 6.564 1.00 98.56 84 ARG A N 1
ATOM 658 C CA . ARG A 1 84 ? -3.785 -7.258 7.106 1.00 98.56 84 ARG A CA 1
ATOM 659 C C . ARG A 1 84 ? -3.343 -8.344 6.128 1.00 98.56 84 ARG A C 1
ATOM 661 O O . ARG A 1 84 ? -2.628 -9.258 6.531 1.00 98.56 84 ARG A O 1
ATOM 668 N N . ARG A 1 85 ? -3.726 -8.234 4.855 1.00 98.25 85 ARG A N 1
ATOM 669 C CA . ARG A 1 85 ? -3.363 -9.203 3.807 1.00 98.25 85 ARG A CA 1
ATOM 670 C C . ARG A 1 85 ? -1.854 -9.227 3.547 1.00 98.25 85 ARG A C 1
ATOM 672 O O . ARG A 1 85 ? -1.300 -10.301 3.331 1.00 98.25 85 ARG A O 1
ATOM 679 N N . LEU A 1 86 ? -1.184 -8.074 3.603 1.00 97.62 86 LEU A N 1
ATOM 680 C CA . LEU A 1 86 ? 0.270 -7.990 3.436 1.00 97.62 86 LEU A CA 1
ATOM 681 C C . LEU A 1 86 ? 1.044 -8.467 4.676 1.00 97.62 86 LEU A C 1
ATOM 683 O O . LEU A 1 86 ? 2.090 -9.084 4.517 1.00 97.62 86 LEU A O 1
ATOM 687 N N . LEU A 1 87 ? 0.543 -8.228 5.892 1.00 96.75 87 LEU A N 1
ATOM 688 C CA . LEU A 1 87 ? 1.164 -8.703 7.140 1.00 96.75 87 LEU A CA 1
ATOM 689 C C . LEU A 1 87 ? 0.975 -10.206 7.386 1.00 96.75 87 LEU A C 1
ATOM 691 O O . LEU A 1 87 ? 1.766 -10.805 8.107 1.00 96.75 87 LEU A O 1
ATOM 695 N N . GLY A 1 88 ? -0.074 -10.809 6.824 1.00 91.00 88 GLY A N 1
ATOM 696 C CA . GLY A 1 88 ? -0.330 -12.249 6.911 1.00 91.00 88 GLY A CA 1
ATOM 697 C C . GLY A 1 88 ? 0.524 -13.111 5.972 1.00 91.00 88 GLY A C 1
ATOM 698 O O . GLY A 1 88 ? 0.297 -14.319 5.916 1.00 91.00 88 GLY A O 1
ATOM 699 N N . ARG A 1 89 ? 1.449 -12.503 5.218 1.00 68.00 89 ARG A N 1
ATOM 700 C CA . ARG A 1 89 ? 2.382 -13.171 4.303 1.00 68.00 89 ARG A CA 1
ATOM 701 C C . ARG A 1 89 ? 3.755 -13.383 4.924 1.00 68.00 89 A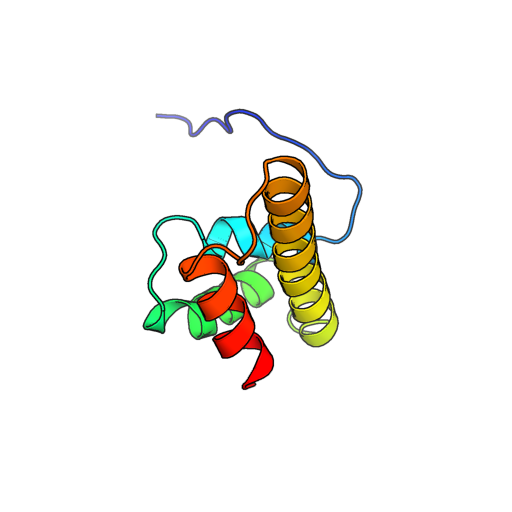RG A C 1
ATOM 703 O O . ARG A 1 89 ? 4.256 -12.443 5.578 1.00 68.00 89 ARG A O 1
#

Organism: NCBI:txid66428

Sequence (89 aa):
GEWIALDPKPLAGDPGFELFPALDNLFDADEVVWRFDALTEALGLERDRERARAWTLGRVLQNGLWGAEEGEVRLAPDHAEIARRLLGR